Protein AF-A0A8H3M5B1-F1 (afdb_monomer_lite)

Organism: NCBI:txid94130

Structure (mmCIF, N/CA/C/O backbone):
data_AF-A0A8H3M5B1-F1
#
_entry.id   AF-A0A8H3M5B1-F1
#
loop_
_atom_site.group_PDB
_atom_site.id
_atom_site.type_symbol
_atom_site.label_atom_id
_atom_site.label_alt_id
_atom_site.label_comp_id
_atom_site.label_asym_id
_atom_site.label_entity_id
_atom_site.label_seq_id
_atom_site.pdbx_PDB_ins_code
_atom_site.Cartn_x
_atom_site.Cartn_y
_atom_site.Cartn_z
_atom_site.occupancy
_atom_site.B_iso_or_equiv
_atom_site.auth_seq_id
_atom_site.auth_comp_id
_atom_site.auth_asym_id
_atom_site.auth_atom_id
_atom_site.pdbx_PDB_model_num
ATOM 1 N N . MET A 1 1 ? 53.758 -12.073 17.042 1.00 36.88 1 MET A N 1
ATOM 2 C CA . MET A 1 1 ? 52.863 -11.610 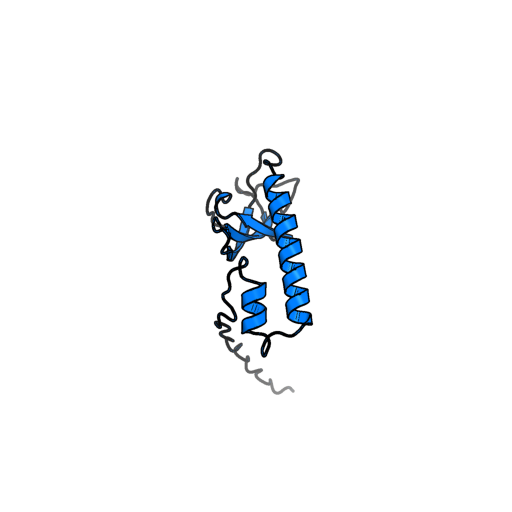15.965 1.00 36.88 1 MET A CA 1
ATOM 3 C C . MET A 1 1 ? 51.540 -12.356 16.085 1.00 36.88 1 MET A C 1
ATOM 5 O O . MET A 1 1 ? 51.528 -13.567 15.953 1.00 36.88 1 MET A O 1
ATOM 9 N N . SER A 1 2 ? 50.495 -11.600 16.441 1.00 44.31 2 SER A N 1
ATOM 10 C CA . SER A 1 2 ? 49.052 -11.773 16.188 1.00 44.31 2 SER A CA 1
ATOM 11 C C . SER A 1 2 ? 48.356 -13.118 16.480 1.00 44.31 2 SER A C 1
ATOM 13 O O . SER A 1 2 ? 48.334 -14.020 15.649 1.00 44.31 2 SER A O 1
ATOM 15 N N . GLN A 1 3 ? 47.672 -13.187 17.631 1.00 47.91 3 GLN A N 1
ATOM 16 C CA . GLN A 1 3 ? 46.539 -14.089 17.866 1.00 47.91 3 GLN A CA 1
ATOM 17 C C . GLN A 1 3 ? 45.334 -13.614 17.039 1.00 47.91 3 GLN A C 1
ATOM 19 O O . GLN A 1 3 ? 44.824 -12.517 17.257 1.00 47.91 3 GLN A O 1
ATOM 24 N N . HIS A 1 4 ? 44.860 -14.434 16.102 1.00 49.91 4 HIS A N 1
ATOM 25 C CA . HIS A 1 4 ? 43.580 -14.196 15.437 1.00 49.91 4 HIS A CA 1
ATOM 26 C C . HIS A 1 4 ? 42.436 -14.528 16.402 1.00 49.91 4 HIS A C 1
ATOM 28 O O . HIS A 1 4 ? 42.195 -15.695 16.711 1.00 49.91 4 HIS A O 1
ATOM 34 N N . SER A 1 5 ? 41.724 -13.507 16.884 1.00 57.88 5 SER A N 1
ATOM 35 C CA . SER A 1 5 ? 40.450 -13.700 17.570 1.00 57.88 5 SER A CA 1
ATOM 36 C C . SER A 1 5 ? 39.386 -14.090 16.542 1.00 57.88 5 SER A C 1
ATOM 38 O O . SER A 1 5 ? 39.080 -13.355 15.603 1.00 57.88 5 SER A O 1
ATOM 40 N N . VAL A 1 6 ? 38.831 -15.289 16.698 1.00 52.94 6 VAL A N 1
ATOM 41 C CA . VAL A 1 6 ? 37.674 -15.731 15.920 1.00 52.94 6 VAL A CA 1
ATOM 42 C C . VAL A 1 6 ? 36.471 -14.928 16.410 1.00 52.94 6 VAL A C 1
ATOM 44 O O . VAL A 1 6 ? 35.962 -15.161 17.505 1.00 52.94 6 VAL A O 1
ATOM 47 N N . ASN A 1 7 ? 36.027 -13.953 15.616 1.00 61.59 7 ASN A N 1
ATOM 48 C CA . ASN A 1 7 ? 34.753 -13.282 15.850 1.00 61.59 7 ASN A CA 1
ATOM 49 C C . ASN A 1 7 ? 33.632 -14.297 15.613 1.00 61.59 7 ASN A C 1
ATOM 51 O O . ASN A 1 7 ? 33.308 -14.630 14.473 1.00 61.59 7 ASN A O 1
ATOM 55 N N . LEU A 1 8 ? 33.054 -14.810 16.699 1.00 55.38 8 LEU A N 1
ATOM 56 C CA . LEU A 1 8 ? 31.874 -15.660 16.636 1.00 55.38 8 LEU A CA 1
ATOM 57 C C . LEU A 1 8 ? 30.726 -14.825 16.050 1.00 55.38 8 LEU A C 1
ATOM 59 O O . LEU A 1 8 ? 30.270 -13.860 16.671 1.00 55.38 8 LEU A O 1
ATOM 63 N N . ALA A 1 9 ? 30.279 -15.167 14.842 1.00 56.34 9 ALA A N 1
ATOM 64 C CA . ALA A 1 9 ? 29.133 -14.521 14.221 1.00 56.34 9 ALA A CA 1
ATOM 65 C C . ALA A 1 9 ? 27.913 -14.674 15.143 1.00 56.34 9 ALA A C 1
ATOM 67 O O . ALA A 1 9 ? 27.471 -15.785 15.438 1.00 56.34 9 ALA A O 1
ATOM 68 N N . LY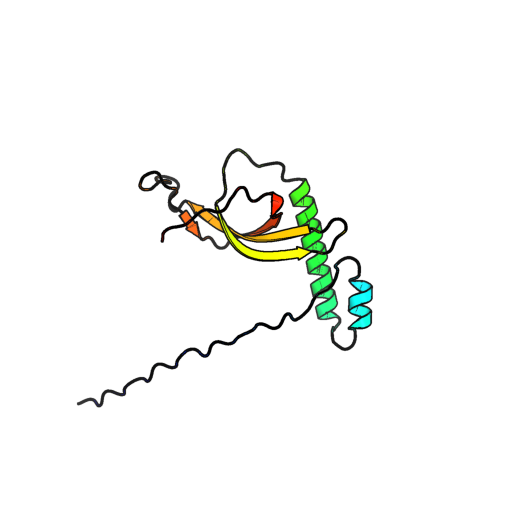S A 1 10 ? 27.375 -13.553 15.635 1.00 65.00 10 LYS A N 1
ATOM 69 C CA . LYS A 1 10 ? 26.118 -13.558 16.385 1.00 65.00 10 LYS A CA 1
ATOM 70 C C . LYS A 1 10 ? 24.991 -13.819 15.396 1.00 65.00 10 LYS A C 1
ATOM 72 O O . LYS A 1 10 ? 24.656 -12.936 14.612 1.00 65.00 10 LYS A O 1
ATOM 77 N N . THR A 1 11 ? 24.400 -15.010 15.447 1.00 53.41 11 THR A N 1
ATOM 78 C CA . THR A 1 11 ? 23.166 -15.316 14.720 1.00 53.41 11 THR A CA 1
ATOM 79 C C . THR A 1 11 ? 22.109 -14.270 15.083 1.00 53.41 11 THR A C 1
ATOM 81 O O . THR A 1 11 ? 21.778 -14.147 16.271 1.00 53.41 11 THR A O 1
ATOM 84 N N . PRO A 1 12 ? 21.574 -13.505 14.114 1.00 47.81 12 PRO A N 1
ATOM 85 C CA . PRO A 1 12 ? 20.442 -12.627 14.360 1.00 47.81 12 PRO A CA 1
ATOM 86 C C . PRO A 1 12 ? 19.299 -13.478 14.904 1.00 47.81 12 PRO A C 1
ATOM 88 O O . PRO A 1 12 ? 18.819 -14.398 14.240 1.00 47.81 12 PRO A O 1
ATOM 91 N N . ARG A 1 13 ? 18.893 -13.228 16.150 1.00 56.09 13 ARG A N 1
ATOM 92 C CA . ARG A 1 13 ? 17.724 -13.902 16.710 1.00 56.09 13 ARG A CA 1
ATOM 93 C C . ARG A 1 13 ? 16.512 -13.398 15.942 1.00 56.09 13 ARG A C 1
ATOM 95 O O . ARG A 1 13 ? 16.264 -12.196 15.905 1.00 56.09 13 ARG A O 1
ATOM 102 N N . THR A 1 14 ? 15.767 -14.310 15.330 1.00 41.22 14 THR A N 1
ATOM 103 C CA . THR A 1 14 ? 14.481 -13.998 14.713 1.00 41.22 14 THR A CA 1
ATOM 104 C C . THR A 1 14 ? 13.541 -13.482 15.799 1.00 41.22 14 THR A C 1
ATOM 106 O O . THR A 1 14 ? 12.986 -14.263 16.571 1.00 41.22 14 THR A O 1
ATOM 109 N N . CYS A 1 15 ? 13.353 -12.166 15.882 1.00 39.41 15 CYS A N 1
ATOM 110 C CA . CYS A 1 15 ? 12.219 -11.615 16.606 1.00 39.41 15 CYS A CA 1
ATOM 111 C C . CYS A 1 15 ? 10.966 -11.927 15.788 1.00 39.41 15 CYS A C 1
ATOM 113 O O . CYS A 1 15 ? 10.653 -11.239 14.819 1.00 39.41 15 CYS A O 1
ATOM 115 N N . LYS A 1 16 ? 10.257 -12.996 16.159 1.00 35.94 16 LYS A N 1
ATOM 116 C CA . LYS A 1 16 ? 8.905 -13.259 15.666 1.00 35.94 16 LYS A CA 1
ATOM 117 C C . LYS A 1 16 ? 7.960 -12.231 16.293 1.00 35.94 16 LYS A C 1
ATOM 119 O O . LYS A 1 16 ? 7.313 -12.514 17.294 1.00 35.94 16 LYS A O 1
ATOM 124 N N . PHE A 1 17 ? 7.880 -11.034 15.720 1.00 39.69 17 PHE A N 1
ATOM 125 C CA . PHE A 1 17 ? 6.773 -10.121 16.000 1.00 39.69 17 PHE A CA 1
ATOM 126 C C . PHE A 1 17 ? 5.564 -10.552 15.166 1.00 39.69 17 PHE A C 1
ATOM 128 O O . PHE A 1 17 ? 5.216 -9.931 14.171 1.00 39.69 17 PHE A O 1
ATOM 135 N N . SER A 1 18 ? 4.936 -11.657 15.565 1.00 44.75 18 SER A N 1
ATOM 136 C CA . SER A 1 18 ? 3.604 -12.041 15.094 1.00 44.75 18 SER A CA 1
ATOM 137 C C . SER A 1 18 ? 2.614 -11.851 16.238 1.00 44.75 18 SER A C 1
ATOM 139 O O . SER A 1 18 ? 2.057 -12.810 16.766 1.00 44.75 18 SER A O 1
ATOM 141 N N . ALA A 1 19 ? 2.443 -10.609 16.677 1.00 41.88 19 ALA A N 1
ATOM 142 C CA . ALA A 1 19 ? 1.312 -10.247 17.512 1.00 41.88 19 ALA A CA 1
ATOM 143 C C . ALA A 1 19 ? 0.423 -9.333 16.674 1.00 41.88 19 ALA A C 1
ATOM 145 O O . ALA A 1 19 ? 0.815 -8.218 16.333 1.00 41.88 19 ALA A O 1
ATOM 146 N N . ARG A 1 20 ? -0.763 -9.823 16.307 1.00 49.97 20 ARG A N 1
ATOM 147 C CA . ARG A 1 20 ? -1.844 -8.976 15.804 1.00 49.97 20 ARG A CA 1
ATOM 148 C C . ARG A 1 20 ? -2.233 -8.068 16.972 1.00 49.97 20 ARG A C 1
ATOM 150 O O . ARG A 1 20 ? -2.898 -8.518 17.897 1.00 49.97 20 ARG A O 1
ATOM 157 N N . LEU A 1 21 ? -1.691 -6.849 16.998 1.00 49.59 21 LEU A N 1
ATOM 158 C CA . LEU A 1 21 ? -1.805 -5.961 18.160 1.00 49.59 21 LEU A CA 1
ATOM 159 C C . LEU A 1 21 ? -3.237 -5.445 18.331 1.00 49.59 21 LEU A C 1
ATOM 161 O O . LEU A 1 21 ? -3.716 -5.365 19.458 1.00 49.59 21 LEU A O 1
ATOM 165 N N . PHE A 1 22 ? -3.926 -5.149 17.223 1.00 47.69 22 PHE A N 1
ATOM 166 C CA . PHE A 1 22 ? -5.303 -4.662 17.226 1.00 47.69 22 PHE A CA 1
ATOM 167 C C . PHE A 1 22 ? -6.059 -5.103 15.967 1.00 47.69 22 PHE A C 1
ATOM 169 O O . PHE A 1 22 ? -5.485 -5.197 14.884 1.00 47.69 22 PHE A O 1
ATOM 176 N N . GLU A 1 23 ? -7.358 -5.339 16.132 1.00 58.94 23 GLU A N 1
ATOM 177 C CA . GLU A 1 23 ? -8.353 -5.515 15.074 1.00 58.94 23 GLU A CA 1
ATOM 178 C C . GLU A 1 23 ? -9.565 -4.681 15.492 1.00 58.94 23 GLU A C 1
ATOM 180 O O . GLU A 1 23 ? -10.081 -4.852 16.600 1.00 58.94 23 GLU A O 1
ATOM 185 N N . PHE A 1 24 ? -9.959 -3.708 14.672 1.00 58.66 24 PHE A N 1
ATOM 186 C CA . PHE A 1 24 ? -11.101 -2.847 14.964 1.00 58.66 24 PHE A CA 1
ATOM 187 C C . PHE A 1 24 ? -11.727 -2.322 13.672 1.00 58.66 24 PHE A C 1
ATOM 189 O O . PHE A 1 24 ? -11.037 -2.098 12.678 1.00 58.66 24 PHE A O 1
ATOM 196 N N . SER A 1 25 ? -13.047 -2.140 13.700 1.00 59.31 25 SER A N 1
ATOM 197 C CA . SER A 1 25 ? -13.790 -1.492 12.622 1.00 59.31 25 SER A CA 1
ATOM 198 C C . SER A 1 25 ? -13.554 0.017 12.660 1.00 59.31 25 SER A C 1
ATOM 200 O O . SER A 1 25 ? -13.590 0.619 13.738 1.00 59.31 25 SER A O 1
ATOM 202 N N . LEU A 1 26 ? -13.346 0.640 11.494 1.00 63.25 26 LEU A N 1
ATOM 203 C CA . LEU A 1 26 ? -13.241 2.100 11.412 1.00 63.25 26 LEU A CA 1
ATOM 204 C C . LEU A 1 26 ? -14.569 2.791 11.740 1.00 63.25 26 LEU A C 1
ATOM 206 O O . LEU A 1 26 ? -14.564 3.901 12.276 1.00 63.25 26 LEU A O 1
ATOM 210 N N . GLN A 1 27 ? -15.691 2.110 11.489 1.00 60.22 27 GLN A N 1
ATOM 211 C CA . GLN A 1 27 ? -17.038 2.624 11.749 1.00 60.22 27 GLN A CA 1
ATOM 212 C C . GLN A 1 27 ? -17.313 2.830 13.245 1.00 60.22 27 GLN A C 1
ATOM 214 O O . GLN A 1 27 ? -18.063 3.725 13.621 1.00 60.22 27 GLN A O 1
ATOM 219 N N . ASP A 1 28 ? -16.650 2.053 14.104 1.00 66.19 28 ASP A N 1
ATOM 220 C CA . ASP A 1 28 ? -16.849 2.058 15.556 1.00 66.19 28 ASP A CA 1
ATOM 221 C C . ASP A 1 28 ? -15.688 2.705 16.321 1.00 66.19 28 ASP A C 1
ATOM 223 O O . ASP A 1 28 ? -15.511 2.454 17.513 1.00 66.19 28 ASP A O 1
ATOM 227 N N . THR A 1 29 ? -14.875 3.541 15.671 1.00 66.56 29 THR A N 1
ATOM 228 C CA . THR A 1 29 ? -13.664 4.142 16.269 1.00 66.56 29 THR A CA 1
ATOM 229 C C . THR A 1 29 ? -13.925 4.792 17.631 1.00 66.56 29 THR A C 1
ATOM 231 O O . THR A 1 29 ? -13.214 4.502 18.594 1.00 66.56 29 THR A O 1
ATOM 234 N N . ASN A 1 30 ? -14.993 5.580 17.768 1.00 71.25 30 ASN A N 1
ATOM 235 C CA . ASN A 1 30 ? -15.368 6.189 19.052 1.00 71.25 30 ASN A CA 1
ATOM 236 C C . ASN A 1 30 ? -15.720 5.137 20.119 1.00 71.25 30 ASN A C 1
ATOM 238 O O . ASN A 1 30 ? -15.259 5.211 21.260 1.00 71.25 30 ASN A O 1
ATOM 242 N N . THR A 1 31 ? -16.502 4.122 19.749 1.00 77.25 31 THR A N 1
ATOM 243 C CA . THR A 1 31 ? -16.881 3.006 20.627 1.00 77.25 31 THR A CA 1
ATOM 244 C C . THR A 1 31 ? -15.658 2.185 21.048 1.00 77.25 31 THR A C 1
ATOM 246 O O . THR A 1 31 ? -15.541 1.790 22.211 1.00 77.25 31 THR A O 1
ATOM 249 N N . PHE A 1 32 ? -14.722 1.952 20.128 1.00 75.19 32 PHE A N 1
ATOM 250 C CA . PHE A 1 32 ? -13.467 1.249 20.370 1.00 75.19 32 PHE A CA 1
ATOM 251 C C . PHE A 1 32 ? -12.579 2.007 21.361 1.00 75.19 32 PHE A C 1
ATOM 253 O O . PHE A 1 32 ? -12.155 1.424 22.361 1.00 75.19 32 PHE A O 1
ATOM 260 N N . PHE A 1 33 ? -12.349 3.307 21.141 1.00 77.06 33 PHE A N 1
ATOM 261 C CA . PHE A 1 33 ? -11.535 4.121 22.048 1.00 77.06 33 PHE A CA 1
ATOM 262 C C . PHE A 1 33 ? -12.155 4.229 23.436 1.00 77.06 33 PHE A C 1
ATOM 264 O O . PHE A 1 33 ? -11.440 4.117 24.428 1.00 77.06 33 PHE A O 1
ATOM 271 N N . ASN A 1 34 ? -13.481 4.336 23.522 1.00 76.81 34 ASN A N 1
ATOM 272 C CA . ASN A 1 34 ? -14.177 4.313 24.804 1.00 76.81 34 ASN A CA 1
ATOM 273 C C . ASN A 1 34 ? -13.992 2.973 25.538 1.00 76.81 34 ASN A C 1
ATOM 275 O O . ASN A 1 34 ? -13.690 2.974 26.730 1.00 76.81 34 ASN A O 1
ATOM 279 N N . LYS A 1 35 ? -14.092 1.830 24.841 1.00 81.62 35 LYS A N 1
ATOM 280 C CA . LYS A 1 35 ? -13.847 0.493 25.425 1.00 81.62 35 LYS A CA 1
ATOM 281 C C . LYS A 1 35 ? -12.393 0.261 25.837 1.00 81.62 35 LYS A C 1
ATOM 283 O O . LYS A 1 35 ? -12.130 -0.564 26.708 1.00 81.62 35 LYS A O 1
ATOM 288 N N . LYS A 1 36 ? -11.442 0.928 25.183 1.00 78.31 36 LYS A N 1
ATOM 289 C CA . LYS A 1 36 ? -9.999 0.761 25.405 1.00 78.31 36 LYS A CA 1
ATOM 290 C C . LYS A 1 36 ? -9.353 1.975 26.067 1.00 78.31 36 LYS A C 1
ATOM 292 O O . LYS A 1 36 ? -8.138 2.112 25.992 1.00 78.31 36 LYS A O 1
ATOM 297 N N . LYS A 1 37 ? -10.128 2.822 26.748 1.00 78.69 37 LYS A N 1
ATOM 298 C CA . LYS A 1 37 ? -9.649 4.069 27.365 1.00 78.69 37 LYS A CA 1
ATOM 299 C C . LYS A 1 37 ? -8.470 3.866 28.326 1.00 78.69 37 LYS A C 1
ATOM 301 O O . LYS A 1 37 ? -7.581 4.707 28.367 1.00 78.69 37 LYS A O 1
ATOM 306 N N . ASP A 1 38 ? -8.423 2.727 29.017 1.00 81.38 38 ASP A N 1
ATOM 307 C CA . ASP A 1 38 ? -7.322 2.376 29.929 1.00 81.38 38 ASP A CA 1
ATOM 308 C C . ASP A 1 38 ? -6.023 1.979 29.199 1.00 81.38 38 ASP A C 1
ATOM 310 O O . ASP A 1 38 ? -4.948 1.974 29.792 1.00 81.38 38 ASP A O 1
ATOM 314 N N . PHE A 1 39 ? -6.111 1.652 27.907 1.00 78.75 39 PHE A N 1
ATOM 315 C CA . PHE A 1 39 ? -4.994 1.213 27.063 1.00 78.75 39 PHE A CA 1
ATOM 316 C C . PHE A 1 39 ? -4.624 2.222 25.970 1.00 78.75 39 PHE A C 1
ATOM 318 O O . PHE A 1 39 ? -3.592 2.061 25.322 1.00 78.75 39 PHE A O 1
ATOM 325 N N . VAL A 1 40 ? -5.472 3.225 25.727 1.00 76.75 40 VAL A N 1
ATOM 326 C CA . VAL A 1 40 ? -5.317 4.191 24.638 1.00 76.75 40 VAL A CA 1
ATOM 327 C C . VAL A 1 40 ? -5.385 5.607 25.196 1.00 76.75 40 VAL A C 1
ATOM 329 O O . VAL A 1 40 ? -6.458 6.102 25.546 1.00 76.75 40 VAL A O 1
ATOM 332 N N . ASP A 1 41 ? -4.233 6.274 25.227 1.00 83.44 41 ASP A N 1
ATOM 333 C CA . ASP A 1 41 ? -4.135 7.664 25.664 1.00 83.44 41 ASP A CA 1
ATOM 334 C C . ASP A 1 41 ? -4.660 8.660 24.607 1.00 83.44 41 ASP A C 1
ATOM 336 O O . ASP A 1 41 ? -4.983 8.323 23.461 1.00 83.44 41 ASP A O 1
ATOM 340 N N . ASN A 1 42 ? -4.745 9.933 24.992 1.00 83.88 42 ASN A N 1
ATOM 341 C CA . ASN A 1 42 ? -5.221 11.003 24.115 1.00 83.88 42 ASN A CA 1
ATOM 342 C C . ASN A 1 42 ? -4.317 11.250 22.890 1.00 83.88 42 ASN A C 1
ATOM 344 O O . ASN A 1 42 ? -4.803 11.716 21.855 1.00 83.88 42 ASN A O 1
ATOM 348 N N . LYS A 1 43 ? -3.017 10.936 22.966 1.00 84.50 43 LYS A N 1
ATOM 349 C CA . LYS A 1 43 ? -2.079 11.075 21.844 1.00 84.50 43 LYS A CA 1
ATOM 350 C C . LYS A 1 43 ? -2.314 9.980 20.813 1.00 84.50 43 LYS A C 1
ATOM 352 O O . LYS A 1 43 ? -2.337 10.284 19.624 1.00 84.50 43 LYS A O 1
ATOM 357 N N . MET A 1 44 ? -2.545 8.744 21.251 1.00 79.56 44 MET A N 1
ATOM 358 C CA . MET A 1 44 ? -2.921 7.629 20.385 1.00 79.56 44 MET A CA 1
ATOM 359 C C . MET A 1 44 ? -4.247 7.918 19.680 1.00 79.56 44 MET A C 1
ATOM 361 O O . MET A 1 44 ? -4.322 7.775 18.463 1.00 79.56 44 MET A O 1
ATOM 365 N N . GLN A 1 45 ? -5.257 8.412 20.406 1.00 80.50 45 GLN A N 1
ATOM 366 C CA . GLN A 1 45 ? -6.539 8.826 19.814 1.00 80.50 45 GLN A CA 1
ATOM 367 C C . GLN A 1 45 ? -6.350 9.922 18.757 1.00 80.50 45 GLN A C 1
ATOM 369 O O . GLN A 1 45 ? -6.870 9.817 17.650 1.00 80.50 45 GLN A O 1
ATOM 374 N N . THR A 1 46 ? -5.544 10.944 19.063 1.00 81.50 46 THR A N 1
ATOM 375 C CA . THR A 1 46 ? -5.227 12.030 18.119 1.00 81.50 46 THR A CA 1
ATOM 376 C C . THR A 1 46 ? -4.488 11.510 16.884 1.00 81.50 46 THR A C 1
ATOM 378 O O . THR A 1 46 ? -4.785 11.917 15.761 1.00 81.50 46 THR A O 1
ATOM 381 N N . GLY A 1 47 ? -3.527 10.603 17.074 1.00 77.44 47 GLY A N 1
ATOM 382 C CA . GLY A 1 47 ? -2.791 9.962 15.988 1.00 77.44 47 GLY A CA 1
ATOM 383 C C . GLY A 1 47 ? -3.713 9.164 15.072 1.00 77.44 47 GLY A C 1
ATOM 384 O O . GLY A 1 47 ? -3.637 9.309 13.854 1.00 77.44 47 GLY A O 1
ATOM 385 N N . PHE A 1 48 ? -4.638 8.398 15.652 1.00 79.62 48 PHE A N 1
ATOM 386 C CA . PHE A 1 48 ? -5.651 7.678 14.888 1.00 79.62 48 PHE A CA 1
ATOM 387 C C . PHE A 1 48 ? -6.596 8.617 14.144 1.00 79.62 48 PHE A C 1
ATOM 389 O O . PHE A 1 48 ? -6.809 8.413 12.957 1.00 79.62 48 PHE A O 1
ATOM 396 N N . ALA A 1 49 ? -7.107 9.675 14.774 1.00 79.12 49 ALA A N 1
ATOM 397 C CA . ALA A 1 49 ? -7.972 10.640 14.093 1.00 79.12 49 ALA A CA 1
ATOM 398 C C . ALA A 1 49 ? -7.280 11.277 12.874 1.00 79.12 49 ALA A C 1
ATOM 400 O O . ALA A 1 49 ? -7.879 11.400 11.807 1.00 79.12 49 ALA A O 1
ATOM 401 N N . ARG A 1 50 ? -5.989 11.617 13.000 1.00 82.38 50 ARG A N 1
ATOM 402 C CA . ARG A 1 50 ? -5.175 12.101 11.872 1.00 82.38 50 ARG A CA 1
ATOM 403 C C . ARG A 1 50 ? -5.007 11.041 10.789 1.00 82.38 50 ARG A C 1
ATOM 405 O O . ARG A 1 50 ? -5.116 11.367 9.616 1.00 82.38 50 ARG A O 1
ATOM 412 N N . PHE A 1 51 ? -4.758 9.792 11.176 1.00 80.75 51 PHE A N 1
ATOM 413 C CA . PHE A 1 51 ? -4.672 8.678 10.235 1.00 80.75 51 PHE A CA 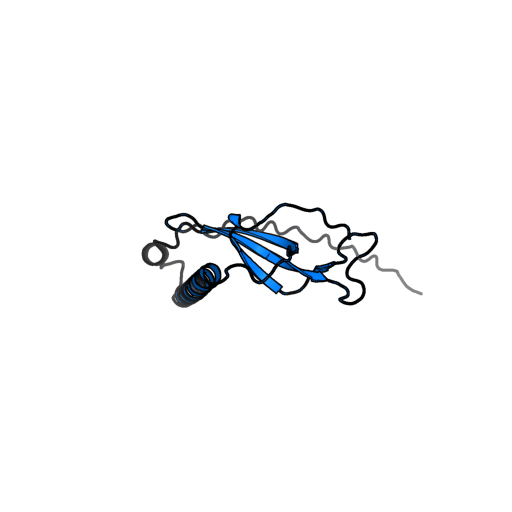1
ATOM 414 C C . PHE A 1 51 ? -5.972 8.506 9.437 1.00 80.75 51 PHE A C 1
ATOM 416 O O . PHE A 1 51 ? -5.903 8.404 8.217 1.00 80.75 51 PHE A O 1
ATOM 423 N N . ILE A 1 52 ? -7.136 8.543 10.097 1.00 76.00 52 ILE A N 1
ATOM 424 C CA . ILE A 1 52 ? -8.446 8.443 9.435 1.00 76.00 52 ILE A CA 1
ATOM 425 C C . ILE A 1 52 ? -8.668 9.615 8.484 1.00 76.00 52 ILE A C 1
ATOM 427 O O . ILE A 1 52 ? -8.961 9.390 7.321 1.00 76.00 52 ILE A O 1
ATOM 431 N N . SER A 1 53 ? -8.411 10.849 8.922 1.00 79.94 53 SER A N 1
ATOM 432 C CA . SER A 1 53 ? -8.547 12.026 8.055 1.00 79.94 53 SER A CA 1
ATOM 433 C C . SER A 1 53 ? -7.645 11.959 6.814 1.00 79.94 53 SER A C 1
ATOM 435 O O . SER A 1 53 ? -8.068 12.338 5.719 1.00 79.94 53 SER A O 1
ATOM 437 N N . CYS A 1 54 ? -6.418 11.448 6.961 1.00 78.69 54 CYS A N 1
ATOM 438 C CA . CYS A 1 54 ? -5.531 11.194 5.828 1.00 78.69 54 CYS A CA 1
ATOM 439 C C . CYS A 1 54 ? -6.064 10.083 4.915 1.00 78.69 54 CYS A C 1
ATOM 441 O O . CYS A 1 54 ? -5.940 10.200 3.698 1.00 78.69 54 CYS A O 1
ATOM 443 N N . LEU A 1 55 ? -6.627 9.014 5.487 1.00 77.50 55 LEU A N 1
ATOM 444 C CA . LEU A 1 55 ? -7.211 7.915 4.726 1.00 77.50 55 LEU A CA 1
ATOM 445 C C . LEU A 1 55 ? -8.424 8.395 3.927 1.00 77.50 55 LEU A C 1
ATOM 447 O O . LEU A 1 55 ? -8.452 8.158 2.729 1.00 77.50 55 LEU A O 1
ATOM 451 N N . ASP A 1 56 ? -9.351 9.130 4.539 1.00 76.38 56 ASP A N 1
ATOM 452 C CA . ASP A 1 56 ? -10.536 9.683 3.869 1.00 76.38 56 ASP A CA 1
ATOM 453 C C . ASP A 1 56 ? -10.132 10.599 2.707 1.00 76.38 56 ASP A C 1
ATOM 455 O O . ASP A 1 56 ? -10.550 10.381 1.574 1.00 76.38 56 ASP A O 1
ATOM 459 N N . SER A 1 57 ? -9.197 11.528 2.947 1.00 77.56 57 SER A N 1
ATOM 460 C CA . SER A 1 57 ? -8.660 12.406 1.893 1.00 77.56 57 SER A CA 1
ATOM 461 C C . SER A 1 57 ? -8.024 11.615 0.742 1.00 77.56 57 SER A C 1
ATOM 463 O O . SER A 1 57 ? -8.068 12.025 -0.417 1.00 77.56 57 SER A O 1
ATOM 465 N N . TYR A 1 58 ? -7.393 10.483 1.058 1.00 73.69 58 TYR A N 1
ATOM 466 C CA . TYR A 1 58 ? -6.800 9.592 0.070 1.00 73.69 58 TYR A CA 1
ATOM 467 C C . TYR A 1 58 ? -7.863 8.797 -0.707 1.00 73.69 58 TYR A C 1
ATOM 469 O O . TYR A 1 58 ? -7.698 8.594 -1.908 1.00 73.69 58 TYR A O 1
ATOM 477 N N . LEU A 1 59 ? -8.952 8.371 -0.061 1.00 71.50 59 LEU A N 1
ATOM 478 C CA . LEU A 1 59 ? -10.077 7.706 -0.725 1.00 71.50 59 LEU A CA 1
ATOM 479 C C . LEU A 1 59 ? -10.824 8.658 -1.663 1.00 71.50 59 LEU A C 1
ATOM 481 O O . LEU A 1 59 ? -11.113 8.269 -2.792 1.00 71.50 59 LEU A O 1
ATOM 485 N N . ASP A 1 60 ? -11.035 9.908 -1.249 1.00 74.75 60 ASP A N 1
ATOM 486 C CA . ASP A 1 60 ? -11.602 10.962 -2.101 1.00 74.75 60 ASP A CA 1
ATOM 487 C C . ASP A 1 60 ? -10.729 11.200 -3.340 1.00 74.75 60 ASP A C 1
ATOM 489 O O . ASP A 1 60 ? -11.208 11.351 -4.465 1.00 74.75 60 ASP A O 1
ATOM 493 N N . LEU A 1 61 ? -9.410 11.185 -3.143 1.00 71.25 61 LEU A N 1
ATOM 494 C CA . LEU A 1 61 ? -8.449 11.300 -4.228 1.00 71.25 61 LEU A CA 1
ATOM 495 C C . LEU A 1 61 ? -8.487 10.065 -5.140 1.00 71.25 61 LEU A C 1
ATOM 497 O O . LEU A 1 61 ? -8.463 10.220 -6.354 1.00 71.25 61 LEU A O 1
ATOM 501 N N . LEU A 1 62 ? -8.601 8.850 -4.599 1.00 65.31 62 LEU A N 1
ATOM 502 C CA . LEU A 1 62 ? -8.757 7.634 -5.404 1.00 65.31 62 LEU A CA 1
ATOM 503 C C . LEU A 1 62 ? -10.012 7.649 -6.279 1.00 65.31 62 LEU A C 1
ATOM 505 O O . LEU A 1 62 ? -9.946 7.164 -7.408 1.00 65.31 62 LEU A O 1
ATOM 509 N N . ASP A 1 63 ? -11.119 8.200 -5.785 1.00 61.59 63 ASP A N 1
ATOM 510 C CA . ASP A 1 63 ? -12.347 8.360 -6.570 1.00 61.59 63 ASP A CA 1
ATOM 511 C C . ASP A 1 63 ? -12.140 9.347 -7.737 1.00 61.59 63 ASP A C 1
ATOM 513 O O . ASP A 1 63 ? -12.626 9.135 -8.847 1.00 61.59 63 ASP A O 1
ATOM 517 N N . GLY A 1 64 ? -11.311 10.378 -7.527 1.00 54.28 64 GLY A N 1
ATOM 518 C CA . GLY A 1 64 ? -10.904 11.340 -8.557 1.00 54.28 64 GLY A CA 1
ATOM 519 C C . GLY A 1 64 ? -9.799 10.864 -9.514 1.00 54.28 64 GLY A C 1
ATOM 520 O O . GLY A 1 64 ? -9.645 11.426 -10.601 1.00 54.28 64 GLY A O 1
ATOM 521 N N . PHE A 1 65 ? -9.028 9.828 -9.164 1.00 51.75 65 PHE A N 1
ATOM 522 C CA . PHE A 1 65 ? -7.994 9.238 -10.024 1.00 51.75 65 PHE A CA 1
ATOM 523 C C . PHE A 1 65 ? -8.615 8.265 -11.040 1.00 51.75 65 PHE A C 1
ATOM 525 O O . PHE A 1 65 ? -8.282 7.082 -11.126 1.00 51.75 65 PHE A O 1
ATOM 532 N N . THR A 1 66 ? -9.483 8.789 -11.903 1.00 44.44 66 THR A N 1
ATOM 533 C CA . THR A 1 66 ? -9.706 8.210 -13.229 1.00 44.44 66 THR A CA 1
ATOM 534 C C . THR A 1 66 ? -8.390 8.236 -14.008 1.00 44.44 66 THR A C 1
ATOM 536 O O . THR A 1 66 ? -8.011 9.258 -14.566 1.00 44.44 66 THR A O 1
ATOM 539 N N . ILE A 1 67 ? -7.685 7.100 -13.976 1.00 49.03 67 ILE A N 1
ATOM 540 C CA . ILE A 1 67 ? -6.694 6.601 -14.943 1.00 49.03 67 ILE A CA 1
ATOM 541 C C . ILE A 1 67 ? -5.894 7.720 -15.629 1.00 49.03 67 ILE A C 1
ATOM 543 O O . ILE A 1 67 ? -6.214 8.153 -16.736 1.00 49.03 67 ILE A O 1
ATOM 547 N N . ILE A 1 68 ? -4.801 8.144 -14.989 1.00 46.97 68 ILE A N 1
ATOM 548 C CA . ILE A 1 68 ? -3.751 8.899 -15.677 1.00 46.97 68 ILE A CA 1
ATOM 549 C C . ILE A 1 68 ? -3.122 7.960 -16.720 1.00 46.97 68 ILE A C 1
ATOM 551 O O . ILE A 1 68 ? -2.427 7.006 -16.382 1.00 46.97 68 ILE A O 1
ATOM 555 N N . ASP A 1 69 ? -3.477 8.213 -17.977 1.00 41.59 69 ASP A N 1
ATOM 556 C CA . ASP A 1 69 ? -2.909 7.753 -19.249 1.00 41.59 69 ASP A CA 1
ATOM 557 C C . ASP A 1 69 ? -1.967 6.514 -19.257 1.00 41.59 69 ASP A C 1
ATOM 559 O O . ASP A 1 69 ? -0.761 6.587 -19.034 1.00 41.59 69 ASP A O 1
ATOM 563 N N . LYS A 1 70 ? -2.537 5.387 -19.713 1.00 52.00 70 LYS A N 1
ATOM 564 C CA . LYS A 1 70 ? -1.971 4.415 -20.686 1.00 52.00 70 LYS A CA 1
ATOM 565 C C . LYS A 1 70 ? -0.688 3.625 -20.349 1.00 52.00 70 LYS A C 1
ATOM 567 O O . LYS A 1 70 ? -0.057 3.109 -21.272 1.00 52.00 70 LYS A O 1
ATOM 572 N N . GLY A 1 71 ? -0.329 3.430 -19.080 1.00 66.94 71 GLY A N 1
ATOM 573 C CA . GLY A 1 71 ? 0.776 2.536 -18.690 1.00 66.94 71 GLY A CA 1
ATOM 574 C C . GLY A 1 71 ? 0.430 1.578 -17.547 1.00 66.94 71 GLY A C 1
ATOM 575 O O . GLY A 1 71 ? -0.245 1.963 -16.598 1.00 66.94 71 GLY A O 1
ATOM 576 N N . LEU A 1 72 ? 0.911 0.330 -17.616 1.00 77.19 72 LEU A N 1
ATOM 577 C CA . LEU A 1 72 ? 0.947 -0.568 -16.455 1.00 77.19 72 LEU A CA 1
ATOM 578 C C . LEU A 1 72 ? 2.068 -0.116 -15.508 1.00 77.19 72 LEU A C 1
ATOM 580 O O . LEU A 1 72 ? 3.220 0.010 -15.927 1.00 77.19 72 LEU A O 1
ATOM 584 N N . CYS A 1 73 ? 1.738 0.093 -14.234 1.00 86.75 73 CYS A N 1
ATOM 585 C CA . CYS A 1 73 ? 2.716 0.320 -13.172 1.00 86.75 73 CYS A CA 1
ATOM 586 C C . CYS A 1 73 ? 3.124 -1.012 -12.533 1.00 86.75 73 CYS A C 1
ATOM 588 O O . CYS A 1 73 ? 2.302 -1.916 -12.384 1.00 86.75 73 CYS A O 1
ATOM 590 N N . TYR A 1 74 ? 4.380 -1.109 -12.102 1.00 89.81 74 TYR A N 1
ATOM 591 C CA . TYR A 1 74 ? 4.892 -2.267 -11.374 1.00 89.81 74 TYR A CA 1
ATOM 592 C C . TYR A 1 74 ? 5.120 -1.885 -9.921 1.00 89.81 74 TYR A C 1
ATOM 594 O O . TYR A 1 74 ? 5.673 -0.825 -9.626 1.00 89.81 74 TYR A O 1
ATOM 602 N N . GLY A 1 75 ? 4.717 -2.758 -9.008 1.00 91.50 75 GLY A N 1
ATOM 603 C CA . GLY A 1 75 ? 4.820 -2.505 -7.583 1.00 91.50 75 GLY A CA 1
ATOM 604 C C . GLY A 1 75 ? 5.003 -3.790 -6.792 1.00 91.50 75 GLY A C 1
ATOM 605 O O . GLY A 1 75 ? 4.516 -4.849 -7.182 1.00 91.50 75 GLY A O 1
ATOM 606 N N . GLN A 1 76 ? 5.720 -3.692 -5.678 1.00 91.44 76 GLN A N 1
ATOM 607 C CA . GLN A 1 76 ? 5.840 -4.747 -4.687 1.00 91.44 76 GLN A CA 1
ATOM 608 C C . GLN A 1 76 ? 4.786 -4.530 -3.604 1.00 91.44 76 GLN A C 1
ATOM 610 O O . GLN A 1 76 ? 4.797 -3.508 -2.918 1.00 91.44 76 GLN A O 1
ATOM 615 N N . ALA A 1 77 ? 3.882 -5.495 -3.435 1.00 90.31 77 ALA A N 1
ATOM 616 C CA . ALA A 1 77 ? 2.955 -5.483 -2.314 1.00 90.31 77 ALA A CA 1
ATOM 617 C C . ALA A 1 77 ? 3.707 -5.790 -1.012 1.00 90.31 77 ALA A C 1
ATOM 619 O O . ALA A 1 77 ? 4.368 -6.823 -0.897 1.00 90.31 77 ALA A O 1
ATOM 620 N N . LEU A 1 78 ? 3.605 -4.881 -0.045 1.00 85.06 78 LEU A N 1
ATOM 621 C CA . LEU A 1 78 ? 4.246 -4.987 1.267 1.00 85.06 78 LEU A CA 1
ATOM 622 C C . LEU A 1 78 ? 3.257 -5.353 2.373 1.00 85.06 78 LEU A C 1
ATOM 624 O O . LEU A 1 78 ? 3.617 -6.047 3.320 1.00 85.06 78 LEU A O 1
ATOM 628 N N . LEU A 1 79 ? 2.015 -4.883 2.259 1.00 83.38 79 LEU A N 1
ATOM 629 C CA . LEU A 1 79 ? 0.949 -5.140 3.222 1.00 83.38 79 LEU A CA 1
ATOM 630 C C . LEU A 1 79 ? -0.366 -5.319 2.474 1.00 83.38 79 LEU A C 1
ATOM 632 O O . LEU A 1 79 ? -0.671 -4.533 1.583 1.00 83.38 79 LEU A O 1
ATOM 636 N N . LEU A 1 80 ? -1.153 -6.311 2.875 1.00 83.19 80 LEU A N 1
ATOM 637 C CA . LEU A 1 80 ? -2.566 -6.404 2.527 1.00 83.19 80 LEU A CA 1
ATOM 638 C C . LEU A 1 80 ? -3.367 -6.003 3.762 1.00 83.19 80 LEU A C 1
ATOM 640 O O . LEU A 1 80 ? -3.092 -6.487 4.861 1.00 83.19 80 LEU A O 1
ATOM 644 N N . ALA A 1 81 ? -4.314 -5.094 3.583 1.00 80.81 81 ALA A N 1
ATOM 645 C CA . ALA A 1 81 ? -5.160 -4.583 4.644 1.00 80.81 81 ALA A CA 1
ATOM 646 C C . ALA A 1 81 ? -6.615 -4.612 4.183 1.00 80.81 81 ALA A C 1
ATOM 648 O O . ALA A 1 81 ? -6.950 -4.099 3.118 1.00 80.81 81 ALA A O 1
ATOM 649 N N . GLU A 1 82 ? -7.478 -5.189 5.004 1.00 81.62 82 GLU A N 1
ATOM 650 C CA . GLU A 1 82 ? -8.918 -5.045 4.858 1.00 81.62 82 GLU A CA 1
ATOM 651 C C . GLU A 1 82 ? -9.383 -3.982 5.845 1.00 81.62 82 GLU A C 1
ATOM 653 O O . GLU A 1 82 ? -9.125 -4.062 7.049 1.00 81.62 82 GLU A O 1
ATOM 658 N N . VAL A 1 83 ? -10.041 -2.961 5.319 1.00 76.50 83 VAL A N 1
ATOM 659 C CA . VAL A 1 83 ? -10.659 -1.906 6.100 1.00 76.50 83 VAL A CA 1
ATOM 660 C C . VAL A 1 83 ? -12.150 -2.208 6.161 1.00 76.50 83 VAL A C 1
ATOM 662 O O . VAL A 1 83 ? -12.842 -2.192 5.143 1.00 76.50 83 VAL A O 1
ATOM 665 N N . LEU A 1 84 ? -12.641 -2.507 7.363 1.00 76.25 84 LEU A N 1
ATOM 666 C CA . LEU A 1 84 ? -14.049 -2.820 7.612 1.00 76.25 84 LEU A CA 1
ATOM 667 C C . LEU A 1 84 ? -14.889 -1.532 7.553 1.00 76.25 84 LEU A C 1
ATOM 669 O O . LEU A 1 84 ? -15.154 -0.890 8.570 1.00 76.25 84 LEU A O 1
ATOM 673 N N . THR A 1 85 ? -15.240 -1.137 6.334 1.00 69.31 85 THR A N 1
ATOM 674 C CA . THR A 1 85 ? -16.239 -0.119 5.979 1.00 69.31 85 THR A CA 1
ATOM 675 C C . THR A 1 85 ? -17.480 -0.799 5.393 1.00 69.31 85 THR A C 1
ATOM 677 O O . THR A 1 85 ? -17.507 -2.020 5.249 1.00 69.31 85 THR A O 1
ATOM 680 N N . ASP A 1 86 ? -18.513 -0.032 5.048 1.00 69.88 86 ASP A N 1
ATOM 681 C CA . ASP A 1 86 ? -19.695 -0.534 4.345 1.00 69.88 86 ASP A CA 1
ATOM 682 C C . ASP A 1 86 ? -19.763 0.152 2.969 1.00 69.88 86 ASP A C 1
ATOM 684 O O . ASP A 1 86 ? -20.127 1.330 2.912 1.00 69.88 86 ASP A O 1
ATOM 688 N N . PRO A 1 87 ? -19.328 -0.512 1.875 1.00 78.81 87 PRO A N 1
ATOM 689 C CA . PRO A 1 87 ? -18.785 -1.878 1.804 1.00 78.81 87 PRO A CA 1
ATOM 690 C C . PRO A 1 87 ? -17.308 -1.984 2.255 1.00 78.81 87 PRO A C 1
ATOM 692 O O . PRO A 1 87 ? -16.603 -0.968 2.272 1.00 78.81 87 PRO A O 1
ATOM 695 N N . PRO A 1 88 ? -16.796 -3.193 2.579 1.00 77.56 88 PRO A N 1
ATOM 696 C CA . PRO A 1 88 ? -15.408 -3.384 3.001 1.00 77.56 88 PRO A CA 1
ATOM 697 C C . PRO A 1 88 ? -14.415 -2.975 1.917 1.00 77.56 88 PRO A C 1
ATOM 699 O O . PRO A 1 88 ? -14.574 -3.308 0.737 1.00 77.56 88 PRO A O 1
ATOM 702 N N . LEU A 1 89 ? -13.354 -2.283 2.323 1.00 79.69 89 LEU A N 1
ATOM 703 C CA . LEU A 1 89 ? -12.325 -1.803 1.418 1.00 79.69 89 LEU A CA 1
ATOM 704 C C . LEU A 1 89 ? -11.045 -2.626 1.561 1.00 79.69 89 LEU A C 1
ATOM 706 O O . LEU A 1 89 ? -10.330 -2.561 2.556 1.00 79.69 89 LEU A O 1
ATOM 710 N N . ASN A 1 90 ? -10.730 -3.371 0.510 1.00 84.00 90 ASN A N 1
ATOM 711 C CA . ASN A 1 90 ? -9.514 -4.165 0.416 1.00 84.00 90 ASN A CA 1
ATOM 712 C C . ASN A 1 90 ? -8.390 -3.338 -0.214 1.00 84.00 90 ASN A C 1
ATOM 714 O O . ASN A 1 90 ? -8.470 -2.971 -1.391 1.00 84.00 90 ASN A O 1
ATOM 718 N N . LEU A 1 91 ? -7.342 -3.064 0.559 1.00 83.81 91 LEU A N 1
ATOM 719 C CA . LEU A 1 91 ? -6.1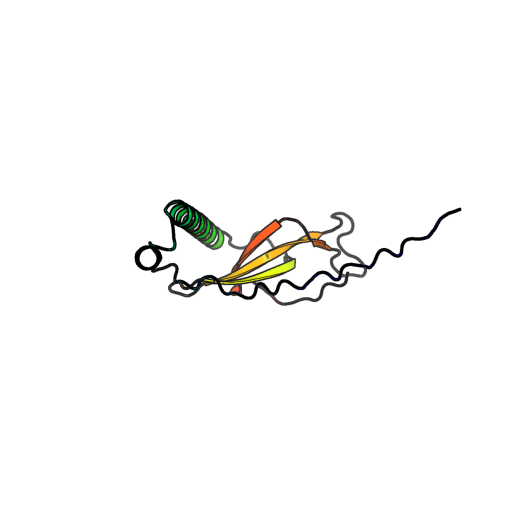93 -2.251 0.175 1.00 83.81 91 LEU A CA 1
ATOM 720 C C . LEU A 1 91 ? -4.893 -3.063 0.190 1.00 83.81 91 LEU A C 1
ATOM 722 O O . LEU A 1 91 ? -4.700 -3.965 1.004 1.00 83.81 91 LEU A O 1
ATOM 726 N N . ALA A 1 92 ? -3.962 -2.691 -0.681 1.00 84.56 92 ALA A N 1
ATOM 727 C CA . ALA A 1 92 ? -2.580 -3.146 -0.641 1.00 84.56 92 ALA A CA 1
ATOM 728 C C . ALA A 1 92 ? -1.645 -1.943 -0.508 1.00 84.56 92 ALA A C 1
ATOM 730 O O . ALA A 1 92 ? -1.779 -0.985 -1.263 1.00 84.56 92 ALA A O 1
ATOM 731 N N . LEU A 1 93 ? -0.691 -1.986 0.424 1.00 85.56 93 LEU A N 1
ATOM 732 C CA . LEU A 1 93 ? 0.438 -1.059 0.437 1.00 85.56 93 LEU A CA 1
ATOM 733 C C . LEU A 1 93 ? 1.435 -1.511 -0.625 1.00 85.56 93 LEU A C 1
ATOM 735 O O . LEU A 1 93 ? 2.016 -2.593 -0.511 1.00 85.56 93 LEU A O 1
ATOM 739 N N . ILE A 1 94 ? 1.635 -0.678 -1.634 1.00 86.12 94 ILE A N 1
ATOM 740 C CA . ILE A 1 94 ? 2.534 -0.925 -2.750 1.00 86.12 94 ILE A CA 1
ATOM 741 C C . ILE A 1 94 ? 3.759 -0.036 -2.612 1.00 86.12 94 ILE A C 1
ATOM 743 O O . ILE A 1 94 ? 3.634 1.177 -2.456 1.00 86.12 94 ILE A O 1
ATOM 747 N N . GLN A 1 95 ? 4.937 -0.642 -2.718 1.00 91.19 95 GLN A N 1
ATOM 748 C CA . GLN A 1 95 ? 6.165 0.064 -3.049 1.00 91.19 95 GLN A CA 1
ATOM 749 C C . GLN A 1 95 ? 6.379 0.031 -4.558 1.00 9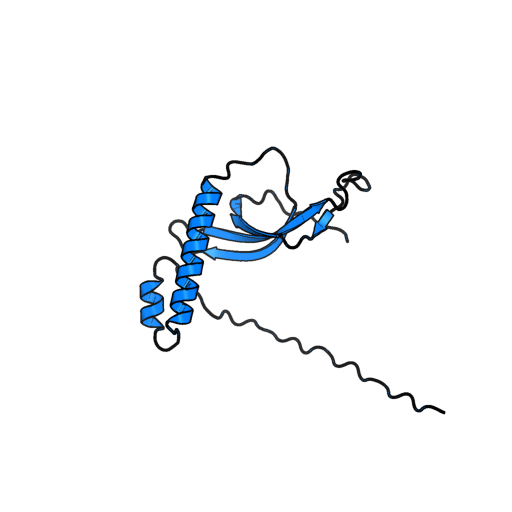1.19 95 GLN A C 1
ATOM 751 O O . GLN A 1 95 ? 6.369 -1.040 -5.164 1.00 91.19 95 GLN A O 1
ATOM 756 N N . TRP A 1 96 ? 6.573 1.188 -5.176 1.00 92.00 96 TRP A N 1
ATOM 757 C CA . TRP A 1 96 ? 6.609 1.280 -6.632 1.00 92.00 96 TRP A CA 1
ATOM 758 C C . TRP A 1 96 ? 7.980 0.973 -7.226 1.00 92.00 96 TRP A C 1
ATOM 760 O O . TRP A 1 96 ? 9.029 1.201 -6.617 1.00 92.00 96 TRP A O 1
ATOM 770 N N . TYR A 1 97 ? 7.949 0.486 -8.462 1.00 91.62 97 TYR A N 1
ATOM 771 C CA . TYR A 1 97 ? 9.100 0.445 -9.345 1.00 91.62 97 TYR A CA 1
ATOM 772 C C . TYR A 1 97 ? 9.072 1.629 -10.310 1.00 91.62 97 TYR A C 1
ATOM 774 O O . TYR A 1 97 ? 8.016 2.033 -10.790 1.00 91.62 97 TYR A O 1
ATOM 782 N N . ASP A 1 98 ? 10.258 2.118 -10.654 1.00 90.75 98 ASP A N 1
ATOM 783 C CA . ASP A 1 98 ? 10.478 3.019 -11.782 1.00 90.75 98 ASP A CA 1
ATOM 784 C C . ASP A 1 98 ? 11.498 2.397 -12.741 1.00 90.75 98 ASP A C 1
ATOM 786 O O . ASP A 1 98 ? 12.261 1.493 -12.383 1.00 90.75 98 ASP A O 1
ATOM 790 N N . PHE A 1 99 ? 11.545 2.880 -13.975 1.00 91.19 99 PHE A N 1
ATOM 791 C CA . PHE A 1 99 ? 12.561 2.467 -14.927 1.00 91.19 99 PHE A CA 1
ATOM 792 C C . PHE A 1 99 ? 13.953 2.875 -14.434 1.00 91.19 99 PHE A C 1
ATOM 794 O O . PHE A 1 99 ? 14.206 4.016 -14.038 1.00 91.19 99 PHE A O 1
ATOM 801 N N . LYS A 1 100 ? 14.911 1.943 -14.508 1.00 91.12 100 LYS A N 1
ATOM 802 C CA . LYS A 1 100 ? 16.324 2.233 -14.209 1.00 91.12 100 LYS A CA 1
ATOM 803 C C . LYS A 1 100 ? 16.877 3.321 -15.126 1.00 91.12 100 LYS A C 1
ATOM 805 O O . LYS A 1 100 ? 17.685 4.136 -14.688 1.00 91.12 100 LYS A O 1
ATOM 810 N N . SER A 1 101 ? 16.437 3.342 -16.383 1.00 88.88 101 SER A N 1
ATOM 811 C CA . SER A 1 101 ? 16.836 4.331 -17.379 1.00 88.88 101 SER A CA 1
ATOM 812 C C . SER A 1 101 ? 15.653 4.728 -18.248 1.00 88.88 101 SER A C 1
ATOM 814 O O . SER A 1 101 ? 15.009 3.876 -18.848 1.00 88.88 101 SER A O 1
ATOM 816 N N . LYS A 1 102 ? 15.427 6.037 -18.396 1.00 87.88 102 LYS A N 1
ATOM 817 C CA . LYS A 1 102 ? 14.453 6.567 -19.363 1.00 87.88 102 LYS A CA 1
ATOM 818 C C . LYS A 1 102 ? 14.911 6.396 -20.815 1.00 87.88 102 LYS A C 1
ATOM 820 O O . LYS A 1 102 ? 14.081 6.366 -21.711 1.00 87.88 102 LYS A O 1
ATOM 825 N N . ARG A 1 103 ? 16.227 6.306 -21.052 1.00 91.38 103 ARG A N 1
ATOM 826 C CA . ARG A 1 103 ? 16.801 6.151 -22.400 1.00 91.38 103 ARG A CA 1
ATOM 827 C C . ARG A 1 103 ? 16.763 4.700 -22.872 1.00 91.38 103 ARG A C 1
ATOM 829 O O . ARG A 1 103 ? 16.421 4.454 -24.017 1.00 91.38 103 ARG A O 1
ATOM 836 N N . ASN A 1 104 ? 17.066 3.764 -21.969 1.00 90.44 104 ASN A N 1
ATOM 837 C CA . ASN A 1 104 ? 17.051 2.322 -22.233 1.00 90.44 104 ASN A CA 1
ATOM 838 C C . ASN A 1 104 ? 16.114 1.623 -21.230 1.00 90.44 104 ASN A C 1
ATOM 840 O O . ASN A 1 104 ? 16.598 0.985 -20.291 1.00 90.44 104 ASN A O 1
ATOM 844 N N . PRO A 1 105 ? 14.786 1.787 -21.380 1.00 88.00 105 PRO A N 1
ATOM 845 C CA . PRO A 1 105 ? 13.812 1.264 -20.423 1.00 88.00 105 PRO A CA 1
ATOM 846 C C . PRO A 1 105 ? 13.655 -0.258 -20.480 1.00 88.00 105 PRO A C 1
ATOM 848 O O . PRO A 1 105 ? 13.152 -0.848 -19.528 1.00 88.00 105 PRO A O 1
ATOM 851 N N . TYR A 1 106 ? 14.109 -0.904 -21.556 1.00 90.56 106 TYR A N 1
ATOM 852 C CA . TYR A 1 106 ? 14.003 -2.348 -21.738 1.00 90.56 106 TYR A CA 1
ATOM 853 C C . TYR A 1 106 ? 15.382 -2.996 -21.835 1.00 90.56 106 TYR A C 1
ATOM 855 O O . TYR A 1 106 ? 16.288 -2.468 -22.482 1.00 90.56 106 TYR A O 1
ATOM 863 N N . LEU A 1 107 ? 15.516 -4.167 -21.219 1.00 88.94 107 LEU A N 1
ATOM 864 C CA . LEU A 1 107 ? 16.675 -5.042 -21.311 1.00 88.94 107 LEU A CA 1
ATOM 865 C C . LEU A 1 107 ? 16.177 -6.432 -21.724 1.00 88.94 107 LEU A C 1
ATOM 867 O O . LEU A 1 107 ? 15.320 -7.002 -21.057 1.00 88.94 107 LEU A O 1
ATOM 871 N N . TYR A 1 108 ? 16.665 -6.948 -22.856 1.00 90.81 108 TYR A N 1
ATOM 872 C CA . TYR A 1 108 ? 16.199 -8.212 -23.455 1.00 90.81 108 TYR A CA 1
ATOM 873 C C . TYR A 1 108 ? 14.677 -8.280 -23.703 1.00 90.81 108 TYR A C 1
ATOM 875 O O . TYR A 1 108 ? 14.069 -9.338 -23.590 1.00 90.81 108 TYR A O 1
ATOM 883 N N . GLY A 1 109 ? 14.047 -7.144 -24.021 1.00 87.38 109 GLY A N 1
ATOM 884 C CA . GLY A 1 109 ? 12.593 -7.049 -24.220 1.00 87.38 109 GLY A CA 1
ATOM 885 C C . GLY A 1 109 ? 11.774 -6.938 -22.928 1.00 87.38 109 GLY A C 1
ATOM 886 O O . GLY A 1 109 ? 10.574 -6.689 -22.998 1.00 87.38 109 GLY A O 1
ATOM 887 N N . CYS A 1 110 ? 12.406 -7.039 -21.756 1.00 88.44 110 CYS A N 1
ATOM 888 C CA . CYS A 1 110 ? 11.753 -6.899 -20.456 1.00 88.44 110 CYS A CA 1
ATOM 889 C C . CYS A 1 110 ? 11.948 -5.487 -19.878 1.00 88.44 110 CYS A C 1
ATOM 891 O O . CYS A 1 110 ? 13.031 -4.915 -20.039 1.00 88.44 110 CYS A O 1
ATOM 893 N N . PRO A 1 111 ? 10.953 -4.914 -19.174 1.00 89.94 111 PRO A N 1
ATOM 894 C CA . PRO A 1 111 ? 11.125 -3.667 -18.434 1.00 89.94 111 PRO A CA 1
ATOM 895 C C . PRO A 1 111 ? 12.287 -3.766 -17.443 1.00 89.94 111 PRO A C 1
ATOM 897 O O . PRO A 1 111 ? 12.326 -4.657 -16.596 1.00 89.94 111 PRO A O 1
ATOM 900 N N . HIS A 1 112 ? 13.236 -2.839 -17.532 1.00 91.88 112 HIS A N 1
ATOM 901 C CA . HIS A 1 112 ? 14.379 -2.792 -16.634 1.00 91.88 112 HIS A CA 1
ATOM 902 C C . HIS A 1 112 ? 14.096 -1.815 -15.494 1.00 91.88 112 HIS A C 1
ATOM 904 O O . HIS A 1 112 ? 14.207 -0.594 -15.638 1.00 91.88 112 HIS A O 1
ATOM 910 N N . LEU A 1 113 ? 13.702 -2.375 -14.355 1.00 91.75 113 LEU A N 1
ATOM 911 C CA . LEU A 1 113 ? 13.089 -1.643 -13.254 1.00 91.75 113 LEU A CA 1
ATOM 912 C C . LEU A 1 113 ? 14.011 -1.540 -12.034 1.00 91.75 113 LEU A C 1
ATOM 914 O O . LEU A 1 113 ? 14.911 -2.357 -11.841 1.00 91.75 113 LEU A O 1
ATOM 918 N N . LYS A 1 114 ? 13.772 -0.531 -11.198 1.00 92.69 114 LYS A N 1
ATOM 919 C CA . LYS A 1 114 ? 14.341 -0.366 -9.856 1.00 92.69 114 LYS A CA 1
ATOM 920 C C . LYS A 1 114 ? 13.229 -0.026 -8.876 1.00 92.69 114 LYS A C 1
ATOM 922 O O . LYS A 1 114 ? 12.310 0.711 -9.218 1.00 92.69 114 LYS A O 1
ATOM 927 N N . LEU A 1 115 ? 13.347 -0.535 -7.661 1.00 92.88 115 LEU A N 1
ATOM 928 C CA . LEU A 1 115 ? 12.487 -0.143 -6.555 1.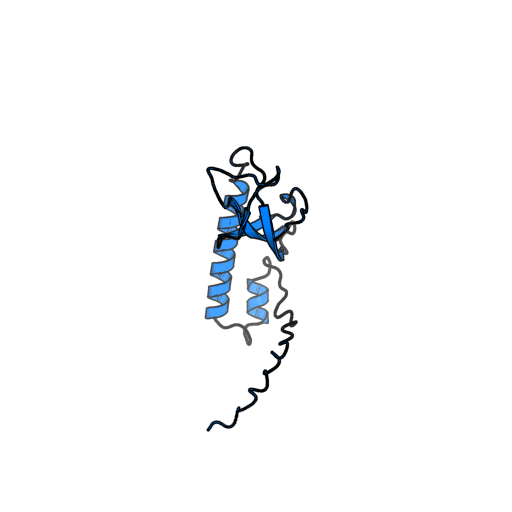00 92.88 115 LEU A CA 1
ATOM 929 C C . LEU A 1 115 ? 12.777 1.322 -6.185 1.00 92.88 115 LEU A C 1
ATOM 931 O O . LEU A 1 115 ? 13.939 1.739 -6.194 1.00 92.88 115 LEU A O 1
ATOM 935 N N . ILE A 1 116 ? 11.743 2.097 -5.870 1.00 90.94 116 ILE A N 1
ATOM 936 C CA . ILE A 1 116 ? 11.879 3.476 -5.388 1.00 90.94 116 ILE A CA 1
ATOM 937 C C . ILE A 1 116 ? 11.226 3.632 -4.012 1.00 90.94 116 ILE A C 1
ATOM 939 O O . ILE A 1 116 ? 10.403 2.816 -3.598 1.00 90.94 116 ILE A O 1
ATOM 943 N N . GLU A 1 117 ? 11.586 4.686 -3.281 1.00 92.88 117 GLU A N 1
ATOM 944 C CA . GLU A 1 117 ? 11.005 5.012 -1.968 1.00 92.88 117 GLU A CA 1
ATOM 945 C C . GLU A 1 117 ? 9.651 5.732 -2.103 1.00 92.88 117 GLU A C 1
ATOM 947 O O . GLU A 1 117 ? 9.369 6.706 -1.411 1.00 92.88 117 GLU A O 1
ATOM 952 N N . LEU A 1 118 ? 8.811 5.259 -3.026 1.00 82.38 118 LEU A N 1
ATOM 953 C CA . LEU A 1 118 ? 7.441 5.726 -3.191 1.00 82.38 118 LEU A CA 1
ATOM 954 C C . LEU A 1 118 ? 6.493 4.615 -2.759 1.00 82.38 118 LEU A C 1
ATOM 956 O O . LEU A 1 118 ? 6.547 3.504 -3.291 1.00 82.38 118 LEU A O 1
ATOM 960 N N . TYR A 1 119 ? 5.621 4.944 -1.810 1.00 85.81 119 TYR A N 1
ATOM 961 C CA . TYR A 1 119 ? 4.691 4.008 -1.201 1.00 85.81 119 TYR A CA 1
ATOM 962 C C . TYR A 1 119 ? 3.291 4.589 -1.234 1.00 85.81 119 TYR A C 1
ATOM 964 O O . TYR A 1 119 ? 3.072 5.711 -0.775 1.00 85.81 119 TYR A O 1
ATOM 972 N N . ASN A 1 120 ? 2.334 3.817 -1.729 1.00 82.94 120 ASN A N 1
ATOM 973 C CA . ASN A 1 120 ? 0.930 4.193 -1.683 1.00 82.94 120 ASN A CA 1
ATOM 974 C C . ASN A 1 120 ? 0.085 2.968 -1.378 1.00 82.94 120 ASN A C 1
ATOM 976 O O . ASN A 1 120 ? 0.429 1.852 -1.766 1.00 82.94 120 ASN A O 1
ATOM 980 N N . PHE A 1 121 ? -1.048 3.183 -0.718 1.00 83.25 121 PHE A N 1
ATOM 981 C CA . PHE A 1 121 ? -2.107 2.193 -0.806 1.00 83.25 121 PHE A CA 1
ATOM 982 C C . PHE A 1 121 ? -2.629 2.143 -2.248 1.00 83.25 121 PHE A C 1
ATOM 984 O O . PHE A 1 121 ? -2.409 3.070 -3.025 1.00 83.25 121 PHE A O 1
ATOM 991 N N . VAL A 1 122 ? -3.257 1.040 -2.628 1.00 81.19 122 VAL A N 1
ATOM 992 C CA . VAL A 1 122 ? -4.107 0.912 -3.815 1.00 81.19 122 VAL A CA 1
ATOM 993 C C . VAL A 1 122 ? -5.243 -0.037 -3.467 1.00 81.19 122 VAL A C 1
ATOM 995 O O . VAL A 1 122 ? -5.067 -0.934 -2.639 1.00 81.19 122 VAL A O 1
ATOM 998 N N . ALA A 1 123 ? -6.401 0.121 -4.101 1.00 84.38 123 ALA A N 1
ATOM 999 C CA . ALA A 1 123 ? -7.462 -0.867 -3.968 1.00 84.38 123 ALA A CA 1
ATOM 1000 C C . ALA A 1 123 ? -7.020 -2.188 -4.614 1.00 84.38 123 ALA A C 1
ATOM 1002 O O . ALA A 1 123 ? -6.575 -2.192 -5.756 1.00 84.38 123 ALA A O 1
ATOM 1003 N N . ILE A 1 124 ? -7.183 -3.326 -3.935 1.00 84.25 124 ILE A N 1
ATOM 1004 C CA . ILE A 1 124 ? -6.773 -4.632 -4.488 1.00 84.25 124 ILE A CA 1
ATOM 1005 C C . ILE A 1 124 ? -7.451 -4.897 -5.841 1.00 84.25 124 ILE A C 1
ATOM 1007 O O . ILE A 1 124 ? -6.830 -5.433 -6.753 1.00 84.25 124 ILE A O 1
ATOM 1011 N N . LYS A 1 125 ? -8.695 -4.429 -6.009 1.00 83.94 125 LYS A N 1
ATOM 1012 C CA . LYS A 1 125 ? -9.450 -4.524 -7.268 1.00 83.94 125 LYS A CA 1
ATOM 1013 C C . LYS A 1 125 ? -8.801 -3.811 -8.466 1.00 83.94 125 LYS A C 1
ATOM 1015 O O . LYS A 1 125 ? -9.191 -4.096 -9.591 1.00 83.94 125 LYS A O 1
ATOM 1020 N N . SER A 1 126 ? -7.866 -2.878 -8.255 1.00 82.88 126 SER A N 1
ATOM 1021 C CA . SER A 1 126 ? -7.153 -2.195 -9.346 1.00 82.88 126 SER A CA 1
ATOM 1022 C C . SER A 1 126 ? -5.866 -2.910 -9.772 1.00 82.88 126 SER A C 1
ATOM 1024 O O . SER A 1 126 ? -5.248 -2.512 -10.760 1.00 82.88 126 SER A O 1
ATOM 1026 N N . ILE A 1 127 ? -5.456 -3.972 -9.067 1.00 86.25 127 ILE A N 1
ATOM 1027 C CA . ILE A 1 127 ? -4.277 -4.764 -9.424 1.00 86.25 127 ILE A CA 1
ATOM 1028 C C . ILE A 1 127 ? -4.614 -5.635 -10.636 1.00 86.25 127 ILE A C 1
ATOM 1030 O O . ILE A 1 127 ? -5.447 -6.534 -10.559 1.00 86.25 127 ILE A O 1
ATOM 1034 N N . HIS A 1 128 ? -3.935 -5.383 -11.755 1.00 88.06 128 HIS A N 1
ATOM 1035 C CA . HIS A 1 128 ? -4.182 -6.093 -13.011 1.00 88.06 128 HIS A CA 1
ATOM 1036 C C . HIS A 1 128 ? -3.746 -7.569 -12.975 1.00 88.06 128 HIS A C 1
ATOM 1038 O O . HIS A 1 128 ? -4.414 -8.427 -13.543 1.00 88.06 128 HIS A O 1
ATOM 1044 N N . GLY A 1 129 ? -2.627 -7.877 -12.314 1.00 87.69 129 GLY A N 1
ATOM 1045 C CA . GLY A 1 129 ? -2.097 -9.236 -12.231 1.00 87.69 129 GLY A CA 1
ATOM 1046 C C . GLY A 1 129 ? -0.775 -9.316 -11.472 1.00 87.69 129 GLY A C 1
ATOM 1047 O O . GLY A 1 129 ? -0.153 -8.298 -11.167 1.00 87.69 129 GLY A O 1
ATOM 1048 N N . VAL A 1 130 ? -0.351 -10.543 -11.165 1.00 89.44 130 VAL A N 1
ATOM 1049 C CA . VAL A 1 130 ? 0.934 -10.828 -10.511 1.00 89.44 130 VAL A CA 1
ATOM 1050 C C . VAL A 1 130 ? 1.985 -11.127 -11.574 1.00 89.44 130 VAL A C 1
ATOM 1052 O O . VAL A 1 130 ? 1.734 -11.879 -12.513 1.00 89.44 130 VAL A O 1
ATOM 1055 N N . VAL A 1 131 ? 3.176 -10.560 -11.403 1.00 88.06 131 VAL A N 1
ATOM 1056 C CA . VAL A 1 131 ? 4.336 -10.790 -12.272 1.00 88.06 131 VAL A CA 1
ATOM 1057 C C . VAL A 1 131 ? 5.534 -11.255 -11.448 1.00 88.06 131 VAL A C 1
ATOM 1059 O O . VAL A 1 131 ? 5.582 -11.055 -10.234 1.00 88.06 131 VAL A O 1
ATOM 1062 N N . HIS A 1 132 ? 6.518 -11.861 -12.110 1.00 88.69 132 HIS A N 1
ATOM 1063 C CA . HIS A 1 132 ? 7.790 -12.234 -11.496 1.00 88.69 132 HIS A CA 1
ATOM 1064 C C . HIS A 1 132 ? 8.880 -11.222 -11.872 1.00 88.69 132 HIS A C 1
ATOM 1066 O O . HIS A 1 132 ? 9.019 -10.878 -13.045 1.00 88.69 132 HIS A O 1
ATOM 1072 N N . ILE A 1 133 ? 9.652 -10.754 -10.886 1.00 84.56 133 ILE A N 1
ATOM 1073 C CA . ILE A 1 133 ? 10.777 -9.832 -11.091 1.00 84.56 133 ILE A CA 1
ATOM 1074 C C . ILE A 1 133 ? 12.075 -10.593 -10.842 1.00 84.56 133 ILE A C 1
ATOM 1076 O O . ILE A 1 133 ? 12.278 -11.142 -9.759 1.00 84.56 133 ILE A O 1
ATOM 1080 N N . VAL A 1 134 ? 12.941 -10.610 -11.854 1.00 85.88 134 VAL A N 1
ATOM 1081 C CA . VAL A 1 134 ? 14.269 -11.228 -11.790 1.00 85.88 134 VAL A CA 1
ATOM 1082 C C . VAL A 1 134 ? 15.292 -10.159 -11.364 1.00 85.88 134 VAL A C 1
ATOM 1084 O O . VAL A 1 134 ? 15.283 -9.086 -11.975 1.00 85.88 134 VAL A O 1
ATOM 1087 N N . PRO A 1 135 ? 16.120 -10.408 -10.326 1.00 79.62 135 PRO A N 1
ATOM 1088 C CA . PRO A 1 135 ? 17.127 -9.459 -9.833 1.00 79.62 135 PRO A CA 1
ATOM 1089 C C . PRO A 1 135 ? 18.205 -9.066 -10.851 1.00 79.62 135 PRO A C 1
ATOM 1091 O O . PRO A 1 135 ? 18.633 -9.947 -11.630 1.00 79.62 135 PRO A O 1
#

Foldseek 3Di:
DDDDDDPDDDDPPPPPPPDPPDDDAPVCLVVVCVVCVVPADPVNSVVVVVVVVVVVVVVVVVVVPPDDDDDDWDWDFDDWDWHVDVVIFTKTKTFTKDQPDPVPQDDPNHGRIDTDPDIDIDGPVPDPDDDDDDD

Radius of gyration: 21.87 Å; chains: 1; bounding box: 73×28×54 Å

Sequence (135 aa):
MSQHSVNLAKTPRTCKFSARLFEFSLQDTNTFFNKKKDFVDNKMQTGFARFISCLDSYLDLLDGFTIIDKGLCYGQALLLAEVLTDPPLNLALIQWYDFKSKRNPYLYGCPHLKLIELYNFVAIKSIHGVVHIVP

pLDDT: mean 74.46, std 15.69, range [35.94, 92.88]

Secondary structure (DSSP, 8-state):
-------------------------GGGHHHHHHHTTTT--HHHHHHHHHHHHHHHHHHHHHHH----SS----EEEEEEEEE--SS-EEEEEEEEEEES-SSS-EETTEE-EEEEEEEEEEEGGG---------